Protein AF-A0A653ET89-F1 (afdb_monomer_lite)

Secondary structure (DSSP, 8-state):
-HHHHHHHHHHHHHHHHTT--S-SHHHHHHHHHHHHHHHHHHHHTTTT---HHHHHHHHHHHHHHHHHTT--

Radius of gyration: 12.84 Å; chains: 1; bounding box: 32×19×31 Å

Foldseek 3Di:
DQLVVLVVLLVVLVVVLVVQDCPPVQLSVLSVQLSVLSNVCSVCRVVVNDDPVSVVSNVVSVVSNCVVVVND

pLDDT: mean 89.8, std 5.13, range [61.59, 94.25]

Sequence (72 aa):
MIASRAAIIDKILKTFASQISPEPVDVAVAAHQFIDKQGAEVTKLPAHTLNAADINAIADATAALNRACGVE

Organism: NCBI:txid486698

Structure (mmCIF, N/CA/C/O backbone):
data_AF-A0A653ET89-F1
#
_entry.id   AF-A0A653ET89-F1
#
loop_
_atom_site.group_PDB
_atom_site.id
_atom_site.type_symbol
_atom_site.label_atom_id
_atom_site.label_alt_id
_atom_site.label_comp_id
_atom_site.label_asym_id
_atom_site.label_entity_id
_atom_site.label_seq_id
_atom_site.pdbx_PDB_ins_code
_atom_site.Cartn_x
_atom_site.Cartn_y
_atom_site.Cartn_z
_atom_site.occupancy
_atom_site.B_iso_or_equiv
_atom_site.auth_seq_id
_atom_site.auth_comp_id
_atom_site.auth_asym_id
_atom_site.auth_atom_id
_atom_site.pdbx_PDB_model_num
ATOM 1 N N . MET A 1 1 ? 11.637 11.275 -15.656 1.00 72.06 1 MET A N 1
ATOM 2 C CA . MET A 1 1 ? 12.278 9.965 -15.389 1.00 72.06 1 MET A CA 1
ATOM 3 C C . MET A 1 1 ? 11.402 9.159 -14.441 1.00 72.06 1 MET A C 1
ATOM 5 O O . MET A 1 1 ? 10.958 9.711 -13.441 1.00 72.06 1 MET A O 1
ATOM 9 N N . ILE A 1 2 ? 11.155 7.880 -14.742 1.00 77.81 2 ILE A N 1
ATOM 10 C CA . ILE A 1 2 ? 10.323 6.972 -13.924 1.00 77.81 2 ILE A CA 1
ATOM 11 C C . ILE A 1 2 ? 10.848 6.868 -12.482 1.00 77.81 2 ILE A C 1
ATOM 13 O O . ILE A 1 2 ? 10.061 6.905 -11.540 1.00 77.81 2 ILE A O 1
ATOM 17 N N . ALA A 1 3 ? 12.172 6.863 -12.303 1.00 78.31 3 ALA A N 1
ATOM 18 C CA . ALA A 1 3 ? 12.813 6.866 -10.987 1.00 78.31 3 ALA A CA 1
ATOM 19 C C . ALA A 1 3 ? 12.418 8.081 -10.122 1.00 78.31 3 ALA A C 1
ATOM 21 O O . ALA A 1 3 ? 12.125 7.929 -8.940 1.00 78.31 3 ALA A O 1
ATOM 22 N N . SER A 1 4 ? 12.333 9.281 -10.710 1.00 82.31 4 SER A N 1
ATOM 23 C CA . SER A 1 4 ? 11.902 10.488 -9.990 1.00 82.31 4 SER A CA 1
ATOM 24 C C . SER A 1 4 ? 10.442 10.394 -9.543 1.00 82.31 4 SER A C 1
ATOM 26 O O . SER A 1 4 ? 10.114 10.819 -8.440 1.00 82.31 4 SER A O 1
ATOM 28 N N . ARG A 1 5 ? 9.566 9.799 -10.369 1.00 84.19 5 ARG A N 1
ATOM 29 C CA . ARG A 1 5 ? 8.161 9.555 -10.002 1.00 84.19 5 ARG A CA 1
ATOM 30 C C . ARG A 1 5 ? 8.062 8.562 -8.844 1.00 84.19 5 ARG A C 1
ATOM 32 O O . ARG A 1 5 ? 7.350 8.839 -7.887 1.00 84.19 5 ARG A O 1
ATOM 39 N N . ALA A 1 6 ? 8.804 7.455 -8.903 1.00 88.00 6 ALA A N 1
ATOM 40 C CA . ALA A 1 6 ? 8.836 6.463 -7.830 1.00 88.00 6 ALA A CA 1
ATOM 41 C C . ALA A 1 6 ? 9.295 7.078 -6.495 1.00 88.00 6 ALA A C 1
ATOM 43 O O . ALA A 1 6 ? 8.639 6.885 -5.478 1.00 88.00 6 ALA A O 1
ATOM 44 N N . ALA A 1 7 ? 10.349 7.901 -6.508 1.00 87.56 7 ALA A N 1
ATOM 45 C CA . ALA A 1 7 ? 10.840 8.582 -5.307 1.00 87.56 7 ALA A CA 1
ATOM 46 C C . ALA A 1 7 ? 9.819 9.564 -4.698 1.00 87.56 7 ALA A C 1
ATOM 48 O O . ALA A 1 7 ? 9.723 9.683 -3.477 1.00 87.56 7 ALA A O 1
ATOM 49 N N . ILE A 1 8 ? 9.041 10.265 -5.531 1.00 88.44 8 ILE A N 1
ATOM 50 C CA . ILE A 1 8 ? 7.974 11.161 -5.056 1.00 88.44 8 ILE A CA 1
ATOM 51 C C . ILE A 1 8 ? 6.860 10.354 -4.382 1.00 88.44 8 ILE A C 1
ATOM 53 O O . ILE A 1 8 ? 6.435 10.714 -3.286 1.00 88.44 8 ILE A O 1
ATOM 57 N N . ILE A 1 9 ? 6.418 9.259 -5.006 1.00 88.44 9 ILE A N 1
ATOM 58 C CA . ILE A 1 9 ?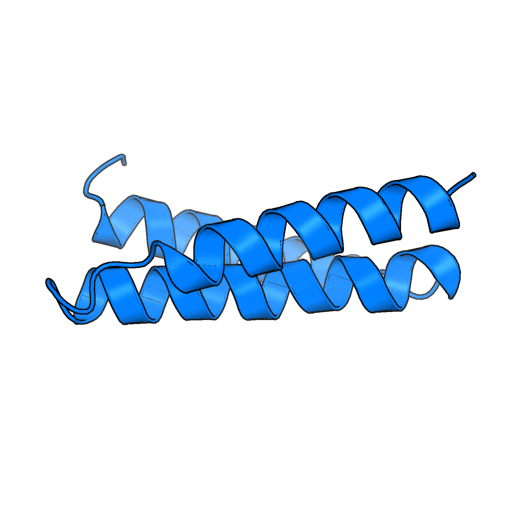 5.372 8.391 -4.450 1.00 88.44 9 ILE A CA 1
ATOM 59 C C . ILE A 1 9 ? 5.843 7.779 -3.124 1.00 88.44 9 ILE A C 1
ATOM 61 O O . ILE A 1 9 ? 5.121 7.862 -2.137 1.00 88.44 9 ILE A O 1
ATOM 65 N N . ASP A 1 10 ? 7.074 7.265 -3.057 1.00 91.06 10 ASP A N 1
ATOM 66 C CA . ASP A 1 10 ? 7.667 6.728 -1.822 1.00 91.06 10 ASP A CA 1
ATOM 67 C C . ASP A 1 10 ? 7.638 7.743 -0.669 1.00 91.06 10 ASP A C 1
ATOM 69 O O . ASP A 1 10 ? 7.213 7.437 0.447 1.00 91.06 10 ASP A O 1
ATOM 73 N N . LYS A 1 11 ? 8.041 8.989 -0.947 1.00 91.69 11 LYS A N 1
ATOM 74 C CA . LYS A 1 11 ? 8.030 10.067 0.047 1.00 91.69 11 LYS A CA 1
ATOM 75 C C . LYS A 1 11 ? 6.618 10.366 0.551 1.00 91.69 11 LYS A C 1
ATOM 77 O O . LYS A 1 11 ? 6.426 10.592 1.747 1.00 91.69 11 LYS A O 1
ATOM 82 N N . ILE A 1 12 ? 5.642 10.385 -0.353 1.00 90.44 12 ILE A N 1
ATOM 83 C CA . ILE A 1 12 ? 4.235 10.612 -0.017 1.00 90.44 12 ILE A CA 1
ATOM 84 C C . ILE A 1 12 ? 3.726 9.476 0.878 1.00 90.44 12 ILE A C 1
ATOM 86 O O . ILE A 1 12 ? 3.192 9.748 1.951 1.00 90.44 12 ILE A O 1
ATOM 90 N N . LEU A 1 13 ? 3.971 8.220 0.498 1.00 92.69 13 LEU A N 1
ATOM 91 C CA . LEU A 1 13 ? 3.542 7.046 1.260 1.00 92.69 13 LEU A CA 1
ATOM 92 C C . LEU A 1 13 ? 4.114 7.021 2.677 1.00 92.69 13 LEU A C 1
ATOM 94 O O . LEU A 1 13 ? 3.370 6.823 3.631 1.00 92.69 13 LEU A O 1
ATOM 98 N N . LYS A 1 14 ? 5.411 7.304 2.838 1.00 91.38 14 LYS A N 1
ATOM 99 C CA . LYS A 1 14 ? 6.051 7.391 4.163 1.00 91.38 14 LYS A CA 1
ATOM 100 C C . LYS A 1 14 ? 5.459 8.501 5.028 1.00 91.38 14 LYS A C 1
ATOM 102 O O . LYS A 1 14 ? 5.301 8.325 6.233 1.00 91.38 14 LYS A O 1
ATOM 107 N N . THR A 1 15 ? 5.118 9.632 4.413 1.00 92.12 15 THR A N 1
ATOM 108 C CA . THR A 1 15 ? 4.470 10.750 5.111 1.00 92.12 15 THR A CA 1
ATOM 109 C C . THR A 1 15 ? 3.088 10.335 5.606 1.00 92.12 15 THR A C 1
ATOM 111 O O . THR A 1 15 ? 2.802 10.473 6.793 1.00 92.12 15 THR A O 1
ATOM 114 N N . PHE A 1 16 ? 2.261 9.759 4.730 1.00 89.69 16 PHE A N 1
ATOM 115 C CA . PHE A 1 16 ? 0.925 9.291 5.096 1.00 89.69 16 PHE A CA 1
ATOM 116 C C . PHE A 1 16 ? 0.959 8.177 6.140 1.00 89.69 16 PHE A C 1
ATOM 118 O O . PHE A 1 16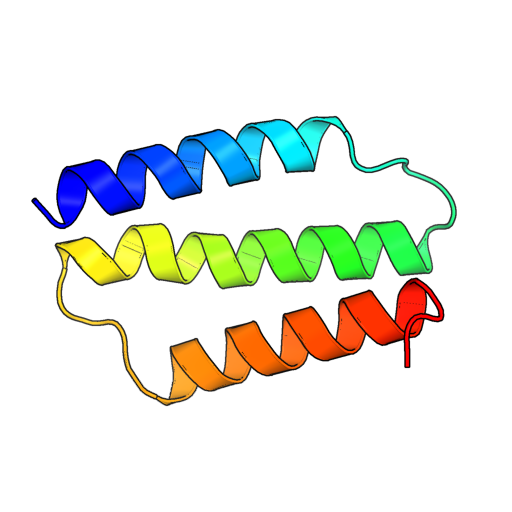 ? 0.179 8.230 7.083 1.00 89.69 16 PHE A O 1
ATOM 125 N N . ALA A 1 17 ? 1.897 7.230 6.044 1.00 92.19 17 ALA A N 1
ATOM 126 C CA . ALA A 1 17 ? 2.042 6.148 7.018 1.00 92.19 17 ALA A CA 1
ATOM 127 C C . ALA A 1 17 ? 2.198 6.671 8.453 1.00 92.19 17 ALA A C 1
ATOM 129 O O . ALA A 1 17 ? 1.616 6.115 9.377 1.00 92.19 17 ALA A O 1
ATOM 130 N N . SER A 1 18 ? 2.941 7.769 8.633 1.00 91.69 18 SER A N 1
ATOM 131 C CA . SER A 1 18 ? 3.137 8.403 9.944 1.00 91.69 18 SER A CA 1
ATOM 132 C C . SER A 1 18 ? 1.911 9.157 10.475 1.00 91.69 18 SER A C 1
ATOM 134 O O . SER A 1 18 ? 1.877 9.518 11.647 1.00 91.69 18 SER A O 1
ATOM 136 N N . GLN A 1 19 ? 0.923 9.415 9.615 1.00 92.88 19 GLN A N 1
ATOM 137 C CA . GLN A 1 19 ? -0.296 10.161 9.932 1.00 92.88 19 GLN A CA 1
ATOM 138 C C . GLN A 1 19 ? -1.519 9.254 10.103 1.00 92.88 19 GLN A C 1
ATOM 140 O O . GLN A 1 19 ? -2.587 9.751 10.459 1.00 92.88 19 GLN A O 1
ATOM 145 N N . ILE A 1 20 ? -1.389 7.946 9.853 1.00 91.75 20 ILE A N 1
ATOM 146 C CA . ILE A 1 20 ? -2.471 6.992 10.100 1.00 91.75 20 ILE A CA 1
ATOM 147 C C . ILE A 1 20 ? -2.742 6.964 11.605 1.00 91.75 20 ILE A C 1
ATOM 149 O O . ILE A 1 20 ? -1.887 6.574 12.402 1.00 91.75 20 ILE A O 1
ATOM 153 N N . SER A 1 21 ? -3.945 7.393 11.987 1.00 91.94 21 SER A N 1
ATOM 154 C CA . SER A 1 21 ? -4.434 7.231 13.354 1.00 91.94 21 SER A CA 1
ATOM 155 C C . SER A 1 21 ? -4.534 5.736 13.678 1.00 91.94 21 SER A C 1
ATOM 157 O O . SER A 1 21 ? -5.038 4.986 12.841 1.00 91.94 21 SER A O 1
ATOM 159 N N . PRO A 1 22 ? -4.107 5.283 14.872 1.00 90.31 22 PRO A N 1
ATOM 160 C CA . PRO A 1 22 ? -4.266 3.886 15.277 1.00 90.31 22 PRO A CA 1
ATOM 161 C C . PRO A 1 22 ? -5.738 3.495 15.478 1.00 90.31 22 PRO A C 1
ATOM 163 O O . PRO A 1 22 ? -6.058 2.308 15.491 1.00 90.31 22 PRO A O 1
ATOM 166 N N . GLU A 1 23 ? -6.627 4.482 15.628 1.00 90.75 23 GLU A N 1
ATOM 167 C CA . GLU A 1 23 ? -8.066 4.282 15.758 1.00 90.75 23 GLU A CA 1
ATOM 168 C C . GLU A 1 23 ? -8.853 5.116 14.734 1.00 90.75 23 GLU A C 1
ATOM 170 O O . GLU A 1 23 ? -8.503 6.280 14.494 1.00 90.75 23 GLU A O 1
ATOM 175 N N . PRO A 1 24 ? -9.944 4.564 14.171 1.00 91.12 24 PRO A N 1
ATOM 176 C CA . PRO A 1 24 ? -10.453 3.206 14.396 1.00 91.12 24 PRO A CA 1
ATOM 177 C C . PRO A 1 24 ? -9.588 2.127 13.702 1.00 91.12 24 PRO A C 1
ATOM 179 O O . PRO A 1 24 ? -9.019 2.350 12.633 1.00 91.12 24 PRO A O 1
ATOM 182 N N . VAL A 1 25 ? -9.426 0.972 14.363 1.00 91.31 25 VAL A N 1
ATOM 183 C CA . VAL A 1 25 ? -8.412 -0.052 14.017 1.00 91.31 25 VAL A CA 1
ATOM 184 C C . VAL A 1 25 ? -8.615 -0.637 12.618 1.00 91.31 25 VAL A C 1
ATOM 186 O O . VAL A 1 25 ? -7.650 -0.903 11.909 1.00 91.31 25 VAL A O 1
ATOM 189 N N . ASP A 1 26 ? -9.860 -0.837 12.204 1.00 89.38 26 ASP A N 1
ATOM 190 C CA . ASP A 1 26 ? -10.224 -1.340 10.879 1.00 89.38 26 ASP A CA 1
ATOM 191 C C . ASP A 1 26 ? -9.793 -0.381 9.759 1.00 89.38 26 ASP A C 1
ATOM 193 O O . ASP A 1 26 ? -9.194 -0.816 8.771 1.00 89.38 26 ASP A O 1
ATOM 197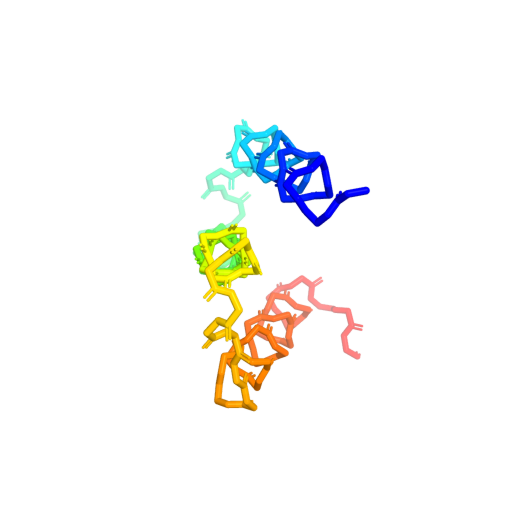 N N . VAL A 1 27 ? -10.000 0.925 9.952 1.00 91.38 27 VAL A N 1
ATOM 198 C CA . VAL A 1 27 ? -9.528 1.967 9.028 1.00 91.38 27 VAL A CA 1
ATOM 199 C C . VAL A 1 27 ? -8.006 2.023 9.002 1.00 91.38 27 VAL A C 1
ATOM 201 O 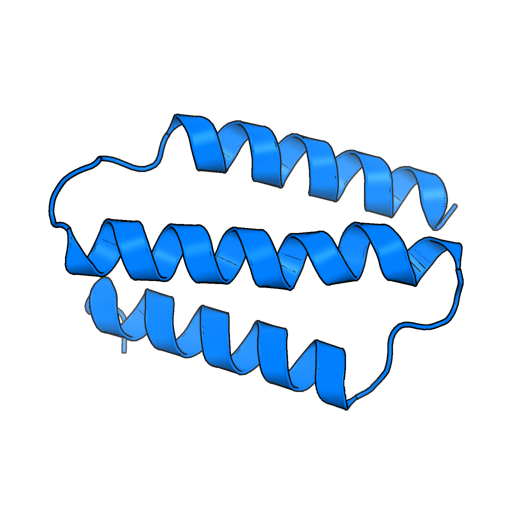O . VAL A 1 27 ? -7.418 2.086 7.921 1.00 91.38 27 VAL A O 1
ATOM 204 N N . ALA A 1 28 ? -7.350 1.939 10.162 1.00 92.38 28 ALA A N 1
ATOM 205 C CA . ALA A 1 28 ? -5.891 1.917 10.242 1.00 92.38 28 ALA A CA 1
ATOM 206 C C . ALA A 1 28 ? -5.299 0.720 9.476 1.00 92.38 28 ALA A C 1
ATOM 208 O O . ALA A 1 28 ? -4.371 0.882 8.680 1.00 92.38 28 ALA A O 1
ATOM 209 N N . VAL A 1 29 ? -5.870 -0.477 9.653 1.00 93.50 29 VAL A N 1
ATOM 210 C CA . VAL A 1 29 ? -5.458 -1.693 8.935 1.00 93.50 29 VAL A CA 1
ATOM 211 C C . VAL A 1 29 ? -5.643 -1.530 7.427 1.00 93.50 29 VAL A C 1
ATOM 213 O O . VAL A 1 29 ? -4.718 -1.829 6.670 1.00 93.50 29 VAL A O 1
ATOM 216 N N . ALA A 1 30 ? -6.795 -1.026 6.977 1.00 93.62 30 ALA A N 1
ATOM 217 C CA . ALA A 1 30 ? -7.049 -0.801 5.555 1.00 93.62 30 ALA A CA 1
ATOM 218 C C . ALA A 1 30 ? -6.087 0.243 4.954 1.00 93.62 30 ALA A C 1
ATOM 220 O O . ALA A 1 30 ? -5.574 0.058 3.848 1.00 93.62 30 ALA A O 1
ATOM 221 N N . ALA A 1 31 ? -5.779 1.309 5.697 1.00 93.38 31 ALA A N 1
ATOM 222 C CA . ALA A 1 31 ? -4.846 2.346 5.268 1.00 93.38 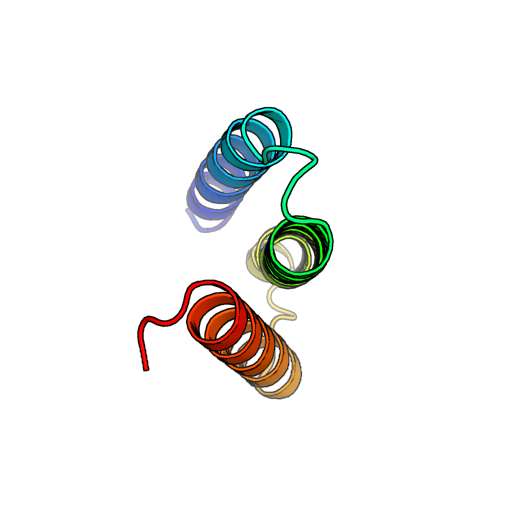31 ALA A CA 1
ATOM 223 C C . ALA A 1 31 ? -3.412 1.808 5.138 1.00 93.38 31 ALA A C 1
ATOM 225 O O . ALA A 1 31 ? -2.740 2.076 4.140 1.00 93.38 31 ALA A O 1
ATOM 226 N N . HIS A 1 32 ? -2.954 0.992 6.092 1.00 94.25 32 HIS A N 1
ATOM 227 C CA . HIS A 1 32 ? -1.651 0.332 5.998 1.00 94.25 32 HIS A CA 1
ATOM 228 C C . HIS A 1 32 ? -1.582 -0.648 4.822 1.00 94.25 32 HIS A C 1
ATOM 230 O O . HIS A 1 32 ? -0.607 -0.628 4.073 1.00 94.25 32 HIS A O 1
ATOM 236 N N . GLN A 1 33 ? -2.638 -1.434 4.589 1.00 93.12 33 GLN A N 1
ATOM 237 C CA . GLN A 1 33 ? -2.708 -2.322 3.426 1.00 93.12 33 GLN A CA 1
ATOM 238 C C . GLN A 1 33 ? -2.606 -1.552 2.105 1.00 93.12 33 GLN A C 1
ATOM 240 O O . GLN A 1 33 ? -1.882 -1.979 1.205 1.00 93.12 33 GLN A O 1
ATOM 245 N N . PHE A 1 34 ? -3.284 -0.408 1.986 1.00 93.56 34 PHE A N 1
ATOM 246 C CA . PHE A 1 34 ? -3.157 0.462 0.818 1.00 93.56 34 PHE A CA 1
ATOM 247 C C . PHE A 1 34 ? -1.715 0.943 0.618 1.00 93.56 34 PHE A C 1
ATOM 249 O O . PHE A 1 34 ? -1.178 0.820 -0.485 1.00 93.56 34 PHE A O 1
ATOM 256 N N . ILE A 1 35 ? -1.062 1.428 1.680 1.00 94.19 35 ILE A N 1
ATOM 257 C CA . ILE A 1 35 ? 0.331 1.886 1.614 1.00 94.19 35 ILE A CA 1
ATOM 258 C C . ILE A 1 35 ? 1.267 0.763 1.157 1.00 94.19 35 ILE A C 1
ATOM 260 O O . ILE A 1 35 ? 2.098 0.994 0.278 1.00 94.19 35 ILE A O 1
ATOM 264 N N . ASP A 1 36 ? 1.104 -0.450 1.684 1.00 92.75 36 ASP A N 1
ATOM 265 C CA . ASP A 1 36 ? 1.928 -1.602 1.308 1.00 92.75 36 ASP A CA 1
ATOM 266 C C . ASP A 1 36 ? 1.767 -1.961 -0.176 1.00 92.75 36 ASP A C 1
ATOM 268 O O . ASP A 1 36 ? 2.753 -2.211 -0.879 1.00 92.75 36 ASP A O 1
ATOM 272 N N . LYS A 1 37 ? 0.528 -1.954 -0.692 1.00 92.56 37 LYS A N 1
ATOM 273 C CA . LYS A 1 37 ? 0.269 -2.225 -2.115 1.00 92.56 37 LYS A CA 1
ATOM 274 C C . LYS A 1 37 ? 0.800 -1.115 -3.016 1.00 92.56 37 LYS A C 1
ATOM 276 O O . LYS A 1 37 ? 1.419 -1.420 -4.034 1.00 92.56 37 LYS A O 1
ATOM 281 N N . GLN A 1 38 ? 0.648 0.150 -2.632 1.00 92.06 38 GLN A N 1
ATOM 282 C CA . GLN A 1 38 ? 1.217 1.265 -3.390 1.00 92.06 38 GLN A CA 1
ATOM 283 C C . GLN A 1 38 ? 2.758 1.256 -3.352 1.00 92.06 38 GLN A C 1
ATOM 285 O O . GLN A 1 38 ? 3.412 1.591 -4.341 1.00 92.06 38 GLN A O 1
ATOM 290 N N . GLY A 1 39 ? 3.358 0.811 -2.244 1.00 89.44 39 GLY A N 1
ATOM 291 C CA . GLY A 1 39 ? 4.805 0.629 -2.117 1.00 89.44 39 GLY A CA 1
ATOM 292 C C . GLY A 1 39 ? 5.370 -0.371 -3.132 1.00 89.44 39 GLY A C 1
ATOM 293 O O . GLY A 1 39 ? 6.464 -0.170 -3.662 1.00 89.44 39 GLY A O 1
ATOM 294 N N . ALA A 1 40 ? 4.601 -1.399 -3.503 1.00 85.75 40 ALA A N 1
ATOM 295 C CA . ALA A 1 40 ? 4.993 -2.313 -4.574 1.00 85.75 40 ALA A CA 1
ATOM 296 C C . ALA A 1 40 ? 5.080 -1.612 -5.946 1.00 85.75 40 ALA A C 1
ATOM 298 O O . ALA A 1 40 ? 5.971 -1.937 -6.736 1.00 85.75 40 ALA A O 1
ATOM 299 N N . GLU A 1 41 ? 4.225 -0.614 -6.223 1.00 86.00 41 GLU A N 1
ATOM 300 C CA . GLU A 1 41 ? 4.304 0.204 -7.446 1.00 86.00 41 GLU A CA 1
ATOM 301 C C . GLU A 1 41 ? 5.639 0.956 -7.512 1.00 86.00 41 GLU A C 1
ATOM 303 O O . GLU A 1 41 ? 6.330 0.926 -8.532 1.00 86.00 41 GLU A O 1
ATOM 308 N N . VAL A 1 42 ? 6.038 1.573 -6.394 1.00 88.38 42 VAL A N 1
ATOM 309 C CA . VAL A 1 42 ? 7.299 2.318 -6.256 1.00 88.38 42 VAL A CA 1
ATOM 310 C C . VAL A 1 42 ? 8.502 1.447 -6.607 1.00 88.38 42 VAL A C 1
ATOM 312 O O . VAL A 1 42 ? 9.395 1.898 -7.324 1.00 88.38 42 VAL A O 1
ATOM 315 N N . THR A 1 43 ? 8.537 0.203 -6.124 1.00 87.88 43 THR A N 1
ATOM 316 C CA . THR A 1 43 ? 9.656 -0.713 -6.388 1.00 87.88 43 THR A CA 1
ATOM 317 C C . THR A 1 43 ? 9.661 -1.226 -7.831 1.00 87.88 43 THR A C 1
ATOM 319 O O . THR A 1 43 ? 10.725 -1.363 -8.434 1.00 87.88 43 THR A O 1
ATOM 322 N N . LYS A 1 44 ? 8.487 -1.507 -8.408 1.00 88.81 44 LYS A N 1
ATOM 323 C CA . LYS A 1 44 ? 8.370 -2.184 -9.712 1.00 88.81 44 LYS A CA 1
ATOM 324 C C . LYS A 1 44 ? 8.405 -1.248 -10.916 1.00 88.81 44 LYS A C 1
ATOM 326 O O . LYS A 1 44 ? 8.814 -1.669 -11.999 1.00 88.81 44 LYS A O 1
ATOM 331 N N . LEU A 1 45 ? 8.016 0.017 -10.746 1.00 85.62 45 LEU A N 1
ATOM 332 C CA . LEU A 1 45 ? 8.037 1.019 -11.816 1.00 85.62 45 LEU A CA 1
ATOM 333 C C . LEU A 1 45 ? 9.433 1.207 -12.434 1.00 85.62 45 LEU A C 1
ATOM 335 O O . LEU A 1 45 ? 9.540 1.087 -13.654 1.00 85.62 45 LEU A O 1
ATOM 339 N N . PRO A 1 46 ? 10.513 1.460 -11.663 1.00 88.25 46 PRO A N 1
ATOM 340 C CA . PRO A 1 46 ? 11.853 1.610 -12.234 1.00 88.25 46 PRO A CA 1
ATOM 341 C C . PRO A 1 46 ? 12.390 0.319 -12.857 1.00 88.25 46 PRO A C 1
ATOM 343 O O . PRO A 1 46 ? 13.197 0.377 -13.778 1.00 88.25 46 PRO A O 1
ATOM 346 N N . ALA A 1 47 ? 11.941 -0.836 -12.361 1.00 88.38 47 ALA A N 1
ATOM 347 C CA . ALA A 1 47 ? 12.323 -2.145 -12.877 1.00 88.38 47 ALA A CA 1
ATOM 348 C C . ALA A 1 47 ? 11.548 -2.545 -14.145 1.00 88.38 47 ALA A C 1
ATOM 350 O O . ALA A 1 47 ? 11.862 -3.572 -14.738 1.00 88.38 47 ALA A O 1
ATOM 351 N N . HIS A 1 48 ? 10.546 -1.761 -14.565 1.00 86.19 48 HIS A N 1
ATOM 352 C CA . HIS A 1 48 ? 9.653 -2.088 -15.681 1.00 86.19 48 HIS A CA 1
ATOM 353 C C . HIS A 1 48 ? 8.939 -3.447 -15.524 1.00 86.19 48 HIS A C 1
ATOM 355 O O . HIS A 1 48 ? 8.623 -4.107 -16.510 1.00 86.19 48 HIS A O 1
ATOM 361 N N . THR A 1 49 ? 8.670 -3.863 -14.282 1.00 91.25 49 THR A N 1
ATOM 362 C CA . THR A 1 49 ? 8.036 -5.157 -13.955 1.00 91.25 49 THR A CA 1
ATOM 363 C C . THR A 1 49 ? 6.615 -5.030 -13.410 1.00 91.25 49 THR A C 1
ATOM 365 O O . THR A 1 49 ? 5.993 -6.041 -13.084 1.00 91.25 49 THR A O 1
ATOM 368 N N . LEU A 1 50 ? 6.090 -3.806 -13.306 1.00 90.38 50 LEU A N 1
ATOM 369 C CA . LEU A 1 50 ? 4.714 -3.554 -12.886 1.00 90.38 50 LEU A CA 1
ATOM 370 C C . LEU A 1 50 ? 3.736 -4.144 -13.910 1.00 90.38 50 LEU A C 1
ATOM 372 O O . LEU A 1 50 ? 3.821 -3.826 -15.097 1.00 90.38 50 LEU A O 1
ATOM 376 N N . ASN A 1 51 ? 2.805 -4.983 -13.458 1.00 92.06 51 ASN A N 1
ATOM 377 C CA . ASN A 1 51 ? 1.861 -5.678 -14.336 1.00 92.06 51 ASN A CA 1
ATOM 378 C C . ASN A 1 51 ? 0.392 -5.470 -13.918 1.00 92.06 51 ASN A C 1
ATOM 380 O O . ASN A 1 51 ? 0.090 -4.794 -12.938 1.00 92.06 51 ASN A O 1
ATOM 384 N N . ALA A 1 52 ? -0.540 -6.062 -14.671 1.00 93.06 52 ALA A N 1
ATOM 385 C CA . ALA A 1 52 ? -1.975 -5.923 -14.417 1.00 93.06 52 ALA A CA 1
ATOM 386 C C . ALA A 1 52 ? -2.417 -6.467 -13.045 1.00 93.06 52 ALA A C 1
ATOM 388 O O . ALA A 1 52 ? -3.307 -5.893 -12.426 1.00 93.06 52 ALA A O 1
ATOM 389 N N . ALA A 1 53 ? -1.789 -7.535 -12.544 1.00 92.69 53 ALA A N 1
ATOM 390 C CA . ALA A 1 53 ? -2.110 -8.073 -11.223 1.00 92.69 53 ALA A CA 1
ATOM 391 C C . ALA A 1 53 ? -1.713 -7.093 -10.107 1.00 92.69 53 ALA A C 1
ATOM 393 O O . ALA A 1 53 ? -2.448 -6.950 -9.134 1.00 92.69 53 ALA A O 1
ATOM 394 N N . ASP A 1 54 ? -0.599 -6.376 -10.276 1.00 91.56 54 ASP A N 1
ATOM 395 C CA . ASP A 1 54 ? -0.186 -5.322 -9.345 1.00 91.56 54 ASP A CA 1
ATOM 396 C C . ASP A 1 54 ? -1.175 -4.154 -9.341 1.00 91.56 54 ASP A C 1
ATOM 398 O O . ASP A 1 54 ? -1.567 -3.676 -8.279 1.00 91.56 54 ASP A O 1
ATOM 402 N N . ILE A 1 55 ? -1.616 -3.730 -10.528 1.00 91.81 55 ILE A N 1
ATOM 403 C CA . ILE A 1 55 ? -2.596 -2.648 -10.682 1.00 91.81 55 ILE A CA 1
ATOM 404 C C . ILE A 1 55 ? -3.924 -3.027 -10.015 1.00 91.81 55 ILE A C 1
ATOM 406 O O . ILE A 1 55 ? -4.477 -2.227 -9.262 1.00 91.81 55 ILE A O 1
ATOM 410 N N . ASN A 1 56 ? -4.407 -4.252 -10.234 1.00 94.06 56 ASN A N 1
ATOM 411 C CA . ASN A 1 56 ? -5.635 -4.741 -9.606 1.00 94.06 56 ASN A CA 1
ATOM 412 C C . ASN A 1 56 ? -5.502 -4.806 -8.079 1.00 94.06 56 ASN A C 1
ATOM 414 O O . ASN A 1 56 ? -6.391 -4.346 -7.373 1.00 94.06 56 ASN A O 1
ATOM 418 N N . ALA A 1 57 ? -4.368 -5.285 -7.559 1.00 92.00 57 ALA A N 1
ATOM 419 C CA . ALA A 1 57 ? -4.132 -5.335 -6.117 1.00 92.00 57 ALA A CA 1
ATOM 420 C C . ALA A 1 57 ? -4.121 -3.941 -5.462 1.00 92.00 57 ALA A C 1
ATOM 422 O O . ALA A 1 57 ? -4.563 -3.799 -4.321 1.00 92.00 57 ALA A O 1
ATOM 423 N N . ILE A 1 58 ? -3.626 -2.915 -6.164 1.00 92.38 58 ILE A N 1
ATOM 424 C CA . ILE A 1 58 ? -3.690 -1.519 -5.705 1.00 92.38 58 ILE A CA 1
ATOM 425 C C . ILE A 1 58 ? -5.142 -1.031 -5.707 1.00 92.38 58 ILE A C 1
ATOM 427 O O . ILE A 1 58 ? -5.597 -0.486 -4.704 1.00 92.38 58 ILE A O 1
ATOM 431 N N . ALA A 1 59 ? -5.881 -1.267 -6.795 1.00 93.12 59 ALA A N 1
ATOM 432 C CA . ALA A 1 59 ? -7.283 -0.867 -6.911 1.00 93.12 59 ALA A CA 1
ATOM 433 C C . ALA A 1 59 ? -8.167 -1.514 -5.828 1.00 93.12 59 ALA A C 1
ATOM 435 O O . ALA A 1 59 ? -8.967 -0.823 -5.194 1.00 93.12 59 ALA A O 1
ATOM 436 N N . ASP A 1 60 ? -7.976 -2.807 -5.558 1.00 92.75 60 ASP A N 1
ATOM 437 C CA . ASP A 1 60 ? -8.692 -3.536 -4.508 1.00 92.75 60 ASP A CA 1
ATOM 438 C C . ASP A 1 60 ? -8.397 -2.959 -3.116 1.00 92.75 60 ASP A C 1
ATOM 440 O O . ASP A 1 60 ? -9.309 -2.806 -2.298 1.00 92.75 60 ASP A O 1
ATOM 444 N N . ALA A 1 61 ? -7.140 -2.586 -2.847 1.00 92.56 61 ALA A N 1
ATOM 445 C CA . ALA A 1 61 ? -6.754 -1.952 -1.589 1.00 92.56 61 ALA A CA 1
ATOM 446 C C . ALA A 1 61 ? -7.348 -0.541 -1.444 1.00 92.56 61 ALA A C 1
ATOM 448 O O . ALA A 1 61 ? -7.812 -0.182 -0.363 1.00 92.56 61 ALA A O 1
ATOM 449 N N . THR A 1 62 ? -7.406 0.241 -2.528 1.00 92.81 62 THR A N 1
ATOM 450 C CA . THR A 1 62 ? -8.112 1.532 -2.544 1.00 92.81 62 THR A CA 1
ATOM 451 C C . THR A 1 62 ? -9.599 1.354 -2.241 1.00 92.81 62 THR A C 1
ATOM 453 O O . THR A 1 62 ? -10.144 2.081 -1.415 1.00 92.81 62 THR A O 1
ATOM 456 N N . ALA A 1 63 ? -10.257 0.367 -2.853 1.00 93.25 63 ALA A N 1
ATOM 457 C CA . ALA A 1 63 ? -11.666 0.087 -2.593 1.00 93.25 63 ALA A CA 1
ATOM 458 C C . ALA A 1 63 ? -11.907 -0.350 -1.137 1.00 93.25 63 ALA A C 1
ATOM 460 O O . ALA A 1 63 ? -12.853 0.107 -0.500 1.00 93.25 63 ALA A O 1
ATOM 461 N N . ALA A 1 64 ? -11.035 -1.196 -0.580 1.00 91.81 64 ALA A N 1
ATOM 462 C CA . ALA A 1 64 ? -11.111 -1.603 0.822 1.00 91.81 64 ALA A CA 1
ATOM 463 C C . ALA A 1 64 ? -10.947 -0.417 1.789 1.00 91.81 64 ALA A C 1
ATOM 465 O O . ALA A 1 64 ? -11.694 -0.319 2.762 1.00 91.81 64 ALA A O 1
ATOM 466 N N . LEU A 1 65 ? -10.024 0.506 1.499 1.00 93.25 65 LEU A N 1
ATOM 467 C CA . LEU A 1 65 ? -9.857 1.730 2.280 1.00 93.25 65 LEU A CA 1
ATOM 468 C C . LEU A 1 65 ? -11.093 2.634 2.194 1.00 93.25 65 LEU A C 1
ATOM 470 O O . LEU A 1 65 ? -11.578 3.097 3.223 1.00 93.25 65 LEU A O 1
ATOM 474 N N . ASN A 1 66 ? -11.644 2.845 0.996 1.00 92.62 66 ASN A N 1
ATOM 475 C CA . ASN A 1 66 ? -12.856 3.649 0.819 1.00 92.62 66 ASN A CA 1
ATOM 476 C C . ASN A 1 66 ? -14.042 3.081 1.610 1.00 92.62 66 ASN A C 1
ATOM 478 O O . ASN A 1 66 ? -14.765 3.853 2.239 1.00 92.62 66 ASN A O 1
ATOM 482 N N . ARG A 1 67 ? -14.196 1.748 1.649 1.00 91.62 67 ARG A N 1
ATOM 483 C CA . ARG A 1 67 ? -15.187 1.071 2.503 1.00 91.62 67 ARG A CA 1
ATOM 484 C C . ARG A 1 67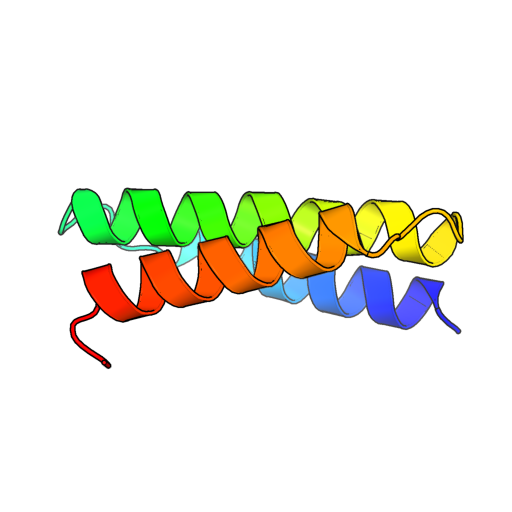 ? -14.999 1.363 3.971 1.00 91.62 67 ARG A C 1
ATOM 486 O O . ARG A 1 67 ? -15.956 1.750 4.631 1.00 91.62 67 ARG A O 1
ATOM 493 N N . ALA A 1 68 ? -13.781 1.173 4.471 1.00 91.56 68 ALA A N 1
ATOM 494 C CA . ALA A 1 68 ? -13.477 1.405 5.876 1.00 91.56 68 ALA A CA 1
ATOM 495 C C . ALA A 1 68 ? -13.758 2.869 6.265 1.00 91.56 68 ALA A C 1
ATOM 497 O O . ALA A 1 68 ? -14.285 3.142 7.338 1.00 91.56 68 ALA A O 1
ATOM 498 N N . CYS A 1 69 ? -13.483 3.809 5.358 1.00 89.81 69 CYS A N 1
ATOM 499 C CA . CYS A 1 69 ? -13.761 5.231 5.549 1.00 89.81 69 CYS A CA 1
ATOM 500 C C . CYS A 1 69 ? -15.228 5.642 5.294 1.00 89.81 69 CYS A C 1
ATOM 502 O O . CYS A 1 69 ? -15.562 6.803 5.524 1.00 89.81 69 CYS A O 1
ATOM 504 N N . GLY A 1 70 ? -16.092 4.746 4.800 1.00 89.56 70 GLY A N 1
ATOM 505 C CA . GLY A 1 70 ? -17.499 5.042 4.495 1.00 89.56 70 GLY A CA 1
ATOM 506 C C . GLY A 1 70 ? -17.721 5.982 3.301 1.00 89.56 70 GLY A C 1
ATOM 507 O O . GLY A 1 70 ? -18.659 6.773 3.322 1.00 89.56 70 GLY A O 1
ATOM 508 N N . VAL A 1 71 ? -16.848 5.935 2.289 1.00 87.31 71 VAL A N 1
ATOM 509 C CA . VAL A 1 71 ? -16.844 6.852 1.123 1.00 87.31 71 VAL A CA 1
ATOM 510 C C . VAL A 1 71 ? -17.503 6.230 -0.128 1.00 87.31 71 VAL A C 1
ATOM 512 O O . VAL A 1 71 ? -17.454 6.818 -1.205 1.00 87.31 71 VAL A O 1
ATOM 515 N N . GLU A 1 72 ? -18.105 5.041 -0.012 1.00 61.59 72 GLU A N 1
ATOM 516 C CA . GLU A 1 72 ? -18.778 4.338 -1.126 1.00 61.59 72 GLU A CA 1
ATOM 517 C C . GLU A 1 72 ? -20.175 4.877 -1.474 1.00 61.59 72 GLU A C 1
ATOM 519 O O . GLU A 1 72 ? -20.953 5.195 -0.545 1.00 61.59 72 GLU A O 1
#